Protein AF-A0A2K1Q580-F1 (afdb_monomer_lite)

pLDDT: mean 79.0, std 19.32, range [36.56, 96.31]

Radius of gyration: 21.29 Å; chains: 1; bounding box: 60×57×38 Å

Foldseek 3Di:
DDDPPDDDDDDPVRLVVDDPVVNVVVVVVVCVVPPDCPPPPDPPAADADDLVLLLQLLVPDDPVLNVLLVLLLVDPDPQSKDWLVVSCVVVVHDSVVCVVSQVRSLVSSCVSVVHNPHHAWDWDQDPVVRTIMTHGDPNSSVSNNVSVVVVVCVVCVVVVVVVVVPPPD

Organism: NCBI:txid1458355

Sequence (169 aa):
MEHEVSGIFLSLADLQKLSAVARSEVLSLITDGLEDDIFGENGEGPTDLSSLQAEKLVRGLSGKSRSVLKAILENSDSSNGFWCEELASELGIEVTDLTGVWSGLTRRIRTVTGSSDAYLISWAWDDERQDYYGRMHQTTFKNCKKARFERAFHHYLPLILYRHYFYLD

Secondary structure (DSSP, 8-state):
-----------HHHHHHS-HHHHHHHHHHHHTTS-S-TT--SS-SSPP--HHHHHHHHHT--HHHHHHHHHHHHH--TTSEEEHHHHHHHHTS-GGGGHHHHHHHHHHHHHHH--TT--SEEEEEETTTTEEEEEE-HHHHHHHHHHHHHHHHHHHHHHHHHTTSSS--

Structure (mmCIF, N/CA/C/O backbone):
data_AF-A0A2K1Q580-F1
#
_entry.id   AF-A0A2K1Q580-F1
#
loop_
_atom_site.group_PDB
_atom_site.id
_atom_site.type_symbol
_atom_site.label_atom_id
_atom_site.label_alt_id
_atom_site.label_comp_id
_atom_site.label_asym_id
_atom_site.label_entity_id
_atom_site.label_seq_id
_atom_site.pdbx_PDB_ins_code
_atom_site.Cartn_x
_atom_site.Cartn_y
_atom_site.Cartn_z
_atom_site.occupancy
_atom_site.B_iso_or_equiv
_atom_site.auth_seq_id
_atom_site.auth_comp_id
_atom_site.auth_asym_id
_atom_site.auth_atom_id
_atom_site.pdbx_PDB_model_num
ATOM 1 N N . MET A 1 1 ? 26.229 33.190 21.570 1.00 40.94 1 MET A N 1
ATOM 2 C CA . MET A 1 1 ? 27.143 32.041 21.452 1.00 40.94 1 MET A CA 1
ATOM 3 C C . MET A 1 1 ? 26.707 31.313 20.196 1.00 40.94 1 MET A C 1
ATOM 5 O O . MET A 1 1 ? 25.694 30.629 20.220 1.00 40.94 1 MET A O 1
ATOM 9 N N . GLU A 1 2 ? 27.330 31.648 19.070 1.00 47.41 2 GLU A N 1
ATOM 10 C CA . GLU A 1 2 ? 27.008 31.055 17.770 1.00 47.41 2 GLU A CA 1
ATOM 11 C C . GLU A 1 2 ? 27.581 29.636 17.752 1.00 47.41 2 GLU A C 1
ATOM 13 O O . GLU A 1 2 ? 28.765 29.445 18.019 1.00 47.41 2 GLU A O 1
ATOM 18 N N . HIS A 1 3 ? 26.733 28.635 17.524 1.00 50.81 3 HIS A N 1
ATOM 19 C CA . HIS A 1 3 ? 27.201 27.280 17.266 1.00 50.81 3 HIS A CA 1
ATOM 20 C C . HIS A 1 3 ? 27.713 27.241 15.824 1.00 50.81 3 HIS A C 1
ATOM 22 O O . HIS A 1 3 ? 26.916 27.314 14.889 1.00 50.81 3 HIS A O 1
ATOM 28 N N . GLU A 1 4 ? 29.032 27.147 15.642 1.00 52.41 4 GLU A N 1
ATOM 29 C CA . GLU A 1 4 ? 29.608 26.776 14.351 1.00 52.41 4 GLU A CA 1
ATOM 30 C C . GLU A 1 4 ? 29.076 25.393 13.972 1.00 52.41 4 GLU A C 1
ATOM 32 O O . GLU A 1 4 ? 29.345 24.393 14.640 1.00 52.41 4 GLU A O 1
ATOM 37 N N . VAL A 1 5 ? 28.284 25.339 12.904 1.00 55.69 5 VAL A N 1
ATOM 38 C CA . VAL A 1 5 ? 27.880 24.073 12.300 1.00 55.69 5 VAL A CA 1
ATOM 39 C C . VAL A 1 5 ? 29.082 23.572 11.510 1.00 55.69 5 VAL A C 1
ATOM 41 O O . VAL A 1 5 ? 29.295 23.970 10.365 1.00 55.69 5 VAL A O 1
ATOM 44 N N . SER A 1 6 ? 29.908 22.738 12.137 1.00 66.00 6 SER A N 1
ATOM 45 C CA . SER A 1 6 ? 30.937 22.000 11.415 1.00 66.00 6 SER A CA 1
ATOM 46 C C . SER A 1 6 ? 30.255 20.937 10.552 1.00 66.00 6 SER A C 1
ATOM 48 O O . SER A 1 6 ? 29.444 20.140 11.021 1.00 66.00 6 SER A O 1
ATOM 50 N N . GLY A 1 7 ? 30.538 20.965 9.254 1.00 69.31 7 GLY A N 1
ATOM 51 C CA . GLY A 1 7 ? 29.923 20.065 8.289 1.00 69.31 7 GLY A CA 1
ATOM 52 C C . GLY A 1 7 ? 30.758 19.960 7.025 1.00 69.31 7 GLY A C 1
ATOM 53 O O . GLY A 1 7 ? 31.483 20.886 6.659 1.00 69.31 7 GLY A O 1
ATOM 54 N N . ILE A 1 8 ? 30.665 18.811 6.363 1.00 76.38 8 ILE A N 1
ATOM 55 C CA . ILE A 1 8 ? 31.237 18.616 5.033 1.00 76.38 8 ILE A CA 1
ATOM 56 C C . ILE A 1 8 ? 30.172 19.033 4.022 1.00 76.38 8 ILE A C 1
ATOM 58 O O . ILE A 1 8 ? 29.094 18.446 3.968 1.00 76.38 8 ILE A O 1
ATOM 62 N N . PHE A 1 9 ? 30.480 20.047 3.217 1.00 80.44 9 PHE A N 1
ATOM 63 C CA . PHE A 1 9 ? 29.592 20.539 2.169 1.00 80.44 9 PHE A CA 1
ATOM 64 C C . PHE A 1 9 ? 30.115 20.093 0.808 1.00 80.44 9 PHE A C 1
ATOM 66 O O . PHE A 1 9 ? 31.236 20.418 0.422 1.00 80.44 9 PHE A O 1
ATOM 73 N N . LEU A 1 10 ? 29.285 19.354 0.076 1.00 79.56 10 LEU A N 1
ATOM 74 C CA . LEU A 1 10 ? 29.584 18.868 -1.267 1.00 79.56 10 LEU A CA 1
ATOM 75 C C . LEU A 1 10 ? 28.594 19.471 -2.259 1.00 79.56 10 LEU A C 1
ATOM 77 O O . LEU A 1 10 ? 27.380 19.352 -2.097 1.00 79.56 10 LEU A O 1
ATOM 81 N N . SER A 1 11 ? 29.117 20.118 -3.301 1.00 84.69 11 SER A N 1
ATOM 82 C CA . SER A 1 11 ? 28.291 20.581 -4.413 1.00 84.69 11 SER A CA 1
ATOM 83 C C . SER A 1 11 ? 27.874 19.395 -5.289 1.00 84.69 11 SER A C 1
ATOM 85 O O . SER A 1 11 ? 28.602 18.407 -5.405 1.00 84.69 11 SER A O 1
ATOM 87 N N . LEU A 1 12 ? 26.727 19.500 -5.966 1.00 76.44 12 LEU A N 1
ATOM 88 C CA . LEU A 1 12 ? 26.278 18.463 -6.904 1.00 76.44 12 LEU A CA 1
ATOM 89 C C . LEU A 1 12 ? 27.307 18.219 -8.022 1.00 76.44 12 LEU A C 1
ATOM 91 O O . LEU A 1 12 ? 27.525 17.080 -8.430 1.00 76.44 12 LEU A O 1
ATOM 95 N N . ALA A 1 13 ? 27.962 19.282 -8.491 1.00 84.12 13 ALA A N 1
ATOM 96 C CA . ALA A 1 13 ? 28.985 19.195 -9.527 1.00 84.12 13 ALA A CA 1
ATOM 97 C C . ALA A 1 13 ? 30.232 18.437 -9.047 1.00 84.12 13 ALA A C 1
ATOM 99 O O . ALA A 1 13 ? 30.840 17.707 -9.826 1.00 84.12 13 ALA A O 1
ATOM 100 N N . ASP A 1 14 ? 30.609 18.581 -7.776 1.00 85.75 14 ASP A N 1
ATOM 101 C CA . ASP A 1 14 ? 31.747 17.858 -7.204 1.00 85.75 14 ASP A CA 1
ATOM 102 C C . ASP A 1 14 ? 31.388 16.415 -6.853 1.00 85.75 14 ASP A C 1
ATOM 104 O O . ASP A 1 14 ? 32.181 15.513 -7.120 1.00 85.75 14 ASP A O 1
ATOM 108 N N . LEU A 1 15 ? 30.160 16.166 -6.386 1.00 83.56 15 LEU A N 1
ATOM 109 C CA . LEU A 1 15 ? 29.633 14.815 -6.197 1.00 83.56 15 LEU A CA 1
ATOM 110 C C . LEU A 1 15 ? 29.665 14.022 -7.513 1.00 83.56 15 LEU A C 1
ATOM 112 O O . LEU A 1 15 ? 30.050 12.858 -7.529 1.00 83.56 15 LEU A O 1
ATOM 116 N N . GLN A 1 16 ? 29.323 14.651 -8.642 1.00 83.44 16 GLN A N 1
ATOM 117 C CA . GLN A 1 16 ? 29.333 14.006 -9.960 1.00 83.44 16 GLN A CA 1
ATOM 118 C C . GLN A 1 16 ? 30.731 13.603 -10.449 1.00 83.44 16 GLN A C 1
ATOM 120 O O . GLN A 1 16 ? 30.827 12.666 -11.243 1.00 83.44 16 GLN A O 1
ATOM 125 N N . LYS A 1 17 ? 31.795 14.258 -9.965 1.00 90.56 17 LYS A N 1
ATOM 126 C CA . LYS A 1 17 ? 33.191 13.926 -10.300 1.00 90.56 17 LYS A CA 1
ATOM 127 C C . LYS A 1 17 ? 33.705 12.689 -9.561 1.00 90.56 17 LYS A C 1
ATOM 129 O O . LYS A 1 17 ? 34.730 12.139 -9.958 1.00 90.56 17 LYS A O 1
ATOM 134 N N . LEU A 1 18 ? 33.025 12.257 -8.499 1.00 87.88 18 LEU A N 1
ATOM 135 C CA . LEU A 1 18 ? 33.377 11.043 -7.770 1.00 87.88 18 LEU A CA 1
ATOM 136 C C . LEU A 1 18 ? 33.073 9.791 -8.604 1.00 87.88 18 LEU A C 1
ATOM 138 O O . LEU A 1 18 ? 32.174 9.776 -9.453 1.00 87.88 18 LEU A O 1
ATOM 142 N N . SER A 1 19 ? 33.813 8.715 -8.326 1.00 88.06 19 SER A N 1
ATOM 143 C CA . SER A 1 19 ? 33.519 7.398 -8.890 1.00 88.06 19 SER A CA 1
ATOM 144 C C . SER A 1 19 ? 32.130 6.926 -8.448 1.00 88.06 19 SER A C 1
ATOM 146 O O . SER A 1 19 ? 31.607 7.365 -7.424 1.00 88.06 19 SER A O 1
ATOM 148 N N . ALA A 1 20 ? 31.519 6.012 -9.207 1.00 72.19 20 ALA A N 1
ATOM 149 C CA . ALA A 1 20 ? 30.211 5.464 -8.846 1.00 72.19 20 ALA A CA 1
ATOM 150 C C . ALA A 1 20 ? 30.207 4.857 -7.430 1.00 72.19 20 ALA A C 1
ATOM 152 O O . ALA A 1 20 ? 29.277 5.109 -6.671 1.00 72.19 20 ALA A O 1
ATOM 153 N N . VAL A 1 21 ? 31.290 4.160 -7.065 1.00 77.62 21 VAL A N 1
ATOM 154 C CA . VAL A 1 21 ? 31.494 3.579 -5.729 1.00 77.62 21 VAL A CA 1
ATOM 155 C C . VAL A 1 21 ? 31.556 4.670 -4.655 1.00 77.62 21 VAL A C 1
ATOM 157 O O . VAL A 1 21 ? 30.782 4.630 -3.708 1.00 77.62 21 VAL A O 1
ATOM 160 N N . ALA A 1 22 ? 32.374 5.710 -4.845 1.00 83.62 22 ALA A N 1
ATOM 161 C CA . ALA A 1 22 ? 32.509 6.790 -3.864 1.00 83.62 22 ALA A CA 1
ATOM 162 C C . ALA A 1 22 ? 31.226 7.628 -3.716 1.00 83.62 22 ALA A C 1
ATOM 164 O O . ALA A 1 22 ? 30.907 8.094 -2.625 1.00 83.62 22 ALA A O 1
ATOM 165 N N . ARG A 1 23 ? 30.447 7.806 -4.794 1.00 86.31 23 ARG A N 1
ATOM 166 C CA . ARG A 1 23 ? 29.112 8.423 -4.697 1.00 86.31 23 ARG A CA 1
ATOM 167 C C . ARG A 1 23 ? 28.165 7.576 -3.858 1.00 86.31 23 ARG A C 1
ATOM 169 O O . ARG A 1 23 ? 27.418 8.140 -3.069 1.00 86.31 23 ARG A O 1
ATOM 176 N N . SER A 1 24 ? 28.202 6.256 -4.031 1.00 75.56 24 SER A N 1
ATOM 177 C CA . SER A 1 24 ? 27.389 5.319 -3.255 1.00 75.56 24 SER A CA 1
ATOM 178 C C . SER A 1 24 ? 27.727 5.384 -1.766 1.00 75.56 24 SER A C 1
ATOM 180 O O . SER A 1 24 ? 26.824 5.473 -0.946 1.00 75.56 24 SER A O 1
ATOM 182 N N . GLU A 1 25 ? 29.015 5.422 -1.418 1.00 80.50 25 GLU A N 1
ATOM 183 C CA . GLU A 1 25 ? 29.483 5.542 -0.030 1.00 80.50 25 GLU A CA 1
ATOM 184 C C . GLU A 1 25 ? 29.067 6.877 0.605 1.00 80.50 25 GLU A C 1
ATOM 186 O O . GLU A 1 25 ? 28.535 6.901 1.710 1.00 80.50 25 GLU A O 1
ATOM 191 N N . VAL A 1 26 ? 29.240 7.997 -0.108 1.00 82.06 26 VAL A N 1
ATOM 192 C CA . VAL A 1 26 ? 28.822 9.324 0.378 1.00 82.06 26 VAL A CA 1
ATOM 193 C C . VAL A 1 26 ? 27.309 9.395 0.570 1.00 82.06 26 VAL A C 1
ATOM 195 O O . VAL A 1 26 ? 26.849 9.940 1.570 1.00 82.06 26 VAL A O 1
ATOM 198 N N . LEU A 1 27 ? 26.529 8.843 -0.364 1.00 74.75 27 LEU A N 1
ATOM 199 C CA . LEU A 1 27 ? 25.075 8.779 -0.233 1.00 74.75 27 LEU A CA 1
ATOM 200 C C . LEU A 1 27 ? 24.671 7.900 0.952 1.00 74.75 27 LEU A C 1
ATOM 202 O O . LEU A 1 27 ? 23.838 8.344 1.733 1.00 74.75 27 LEU A O 1
ATOM 206 N N . SER A 1 28 ? 25.326 6.748 1.140 1.00 69.75 28 SER A N 1
ATOM 207 C CA . SER A 1 28 ? 25.116 5.854 2.287 1.00 69.75 28 SER A CA 1
ATOM 208 C C . SER A 1 28 ? 25.319 6.572 3.622 1.00 69.75 28 SER A C 1
ATOM 210 O O . SER A 1 28 ? 24.511 6.415 4.527 1.00 69.75 28 SER A O 1
ATOM 212 N N . LEU A 1 29 ? 26.357 7.406 3.739 1.00 73.44 29 LEU A N 1
ATOM 213 C CA . LEU A 1 29 ? 26.651 8.169 4.960 1.00 73.44 29 LEU A CA 1
ATOM 214 C C . LEU A 1 29 ? 25.632 9.286 5.238 1.00 73.44 29 LEU A C 1
ATOM 216 O O . LEU A 1 29 ? 25.411 9.647 6.391 1.00 73.44 29 LEU A O 1
ATOM 220 N N . ILE A 1 30 ? 25.007 9.846 4.197 1.00 71.69 30 ILE A N 1
ATOM 221 C CA . ILE A 1 30 ? 23.903 10.812 4.341 1.00 71.69 30 ILE A CA 1
ATOM 222 C C . ILE A 1 30 ? 22.616 10.081 4.749 1.00 71.69 30 ILE A C 1
ATOM 224 O O . ILE A 1 30 ? 21.786 10.630 5.474 1.00 71.69 30 ILE A O 1
ATOM 228 N N . THR A 1 31 ? 22.450 8.846 4.277 1.00 58.06 31 THR A N 1
ATOM 229 C CA . THR A 1 31 ? 21.259 8.022 4.496 1.00 58.06 31 THR A CA 1
ATOM 230 C C . THR A 1 31 ? 21.353 7.118 5.717 1.00 58.06 31 THR A C 1
ATOM 232 O O . THR A 1 31 ? 20.347 6.532 6.071 1.00 58.06 31 THR A O 1
ATOM 235 N N . ASP A 1 32 ? 22.480 7.061 6.430 1.00 48.91 32 ASP A N 1
ATOM 236 C CA . ASP A 1 32 ? 22.614 6.349 7.717 1.00 48.91 32 ASP A CA 1
ATOM 237 C C . ASP A 1 32 ? 21.680 6.912 8.822 1.00 48.91 32 ASP A C 1
ATOM 239 O O . ASP A 1 32 ? 21.556 6.336 9.898 1.00 48.91 32 ASP A O 1
ATOM 243 N N . GLY A 1 33 ? 20.986 8.033 8.563 1.00 46.72 33 GLY A N 1
ATOM 244 C CA . GLY A 1 33 ? 19.867 8.552 9.372 1.00 46.72 33 GLY A CA 1
ATOM 245 C C . GLY A 1 33 ? 18.464 8.314 8.784 1.00 46.72 33 GLY A C 1
ATOM 246 O O . GLY A 1 33 ? 17.475 8.809 9.323 1.00 46.72 33 GLY A O 1
ATOM 247 N N . LEU A 1 34 ? 18.369 7.602 7.664 1.00 45.72 34 LEU A N 1
ATOM 248 C CA . LEU A 1 34 ? 17.153 7.196 6.965 1.00 45.72 34 LEU A CA 1
ATOM 249 C C . LEU A 1 34 ? 17.289 5.699 6.671 1.00 45.72 34 LEU A C 1
ATOM 251 O O . LEU A 1 34 ? 17.738 5.313 5.594 1.00 45.72 34 LEU A O 1
ATOM 255 N N . GLU A 1 35 ? 16.911 4.859 7.635 1.00 42.16 35 GLU A N 1
ATOM 256 C CA . GLU A 1 35 ? 16.683 3.431 7.395 1.00 42.16 35 GLU A CA 1
ATOM 257 C C . GLU A 1 35 ? 15.580 3.265 6.336 1.00 42.16 35 GLU A C 1
ATOM 259 O O . GLU A 1 35 ? 14.396 3.203 6.648 1.00 42.16 35 GLU A O 1
ATOM 264 N N . ASP A 1 36 ? 15.966 3.273 5.065 1.00 41.69 36 ASP A N 1
ATOM 265 C CA . ASP A 1 36 ? 15.183 2.765 3.942 1.00 41.69 36 ASP A CA 1
ATOM 266 C C . ASP A 1 36 ? 16.132 2.634 2.743 1.00 41.69 36 ASP A C 1
ATOM 268 O O . ASP A 1 36 ? 16.341 3.560 1.962 1.00 41.69 36 ASP A O 1
ATOM 272 N N . ASP A 1 37 ? 16.776 1.473 2.686 1.00 42.53 37 ASP A N 1
ATOM 273 C CA . ASP A 1 37 ? 17.146 0.699 1.500 1.00 42.53 37 ASP A CA 1
ATOM 274 C C . ASP A 1 37 ? 17.063 1.428 0.135 1.00 42.53 37 ASP A C 1
ATOM 276 O O . ASP A 1 37 ? 16.219 1.144 -0.716 1.00 42.53 37 ASP A O 1
ATOM 280 N N . ILE A 1 38 ? 17.969 2.384 -0.106 1.00 42.94 38 ILE A N 1
ATOM 281 C CA . ILE A 1 38 ? 18.115 3.045 -1.420 1.00 42.94 38 ILE A CA 1
ATOM 282 C C . ILE A 1 38 ? 18.761 2.093 -2.449 1.00 42.94 38 ILE A C 1
ATOM 284 O O . ILE A 1 38 ? 18.691 2.337 -3.654 1.00 42.94 38 ILE A O 1
ATOM 288 N N . PHE A 1 39 ? 19.322 0.969 -1.992 1.00 40.19 39 PHE A N 1
ATOM 289 C CA . PHE A 1 39 ? 19.927 -0.070 -2.824 1.00 40.19 39 PHE A CA 1
ATOM 290 C C . PHE A 1 39 ? 19.278 -1.440 -2.622 1.00 40.19 39 PHE A C 1
ATOM 292 O O . PHE A 1 39 ? 19.965 -2.461 -2.654 1.00 40.19 39 PHE A O 1
ATOM 299 N N . GLY A 1 40 ? 17.944 -1.474 -2.567 1.00 38.91 40 GLY A N 1
ATOM 300 C CA . GLY A 1 40 ? 17.187 -2.635 -3.029 1.00 38.91 40 GLY A CA 1
ATOM 301 C C . GLY A 1 40 ? 17.421 -2.854 -4.532 1.00 38.91 40 GLY A C 1
ATOM 302 O O . GLY A 1 40 ? 16.516 -2.684 -5.349 1.00 38.91 40 GLY A O 1
ATOM 303 N N . GLU A 1 41 ? 18.660 -3.172 -4.923 1.00 39.50 41 GLU A N 1
ATOM 304 C CA . GLU A 1 41 ? 19.027 -3.743 -6.212 1.00 39.50 41 GLU A CA 1
ATOM 305 C C . GLU A 1 41 ? 18.409 -5.134 -6.278 1.00 39.50 41 GLU A C 1
ATOM 307 O O . GLU A 1 41 ? 19.033 -6.131 -5.939 1.00 39.50 41 GLU A O 1
ATOM 312 N N . ASN A 1 42 ? 17.125 -5.149 -6.616 1.00 36.56 42 ASN A N 1
ATOM 313 C CA . ASN A 1 42 ? 16.370 -6.108 -7.413 1.00 36.56 42 ASN A CA 1
ATOM 314 C C . ASN A 1 42 ? 14.920 -5.638 -7.290 1.00 36.56 42 ASN A C 1
ATOM 316 O O . ASN A 1 42 ? 14.462 -5.371 -6.187 1.00 36.56 42 ASN A O 1
ATOM 320 N N . GLY A 1 43 ? 14.188 -5.492 -8.394 1.00 48.16 43 GLY A N 1
ATOM 321 C CA . GLY A 1 43 ? 12.805 -4.989 -8.424 1.00 48.16 43 GLY A CA 1
ATOM 322 C C . GLY A 1 43 ? 11.747 -5.871 -7.727 1.00 48.16 43 GLY A C 1
ATOM 323 O O . GLY A 1 43 ? 10.656 -6.022 -8.262 1.00 48.16 43 GLY A O 1
ATOM 324 N N . GLU A 1 44 ? 12.057 -6.444 -6.563 1.00 57.53 44 GLU A N 1
ATOM 325 C CA . GLU A 1 44 ? 11.238 -7.280 -5.672 1.00 57.53 44 GLU A CA 1
ATOM 326 C C . GLU A 1 44 ? 10.573 -6.467 -4.539 1.00 57.53 44 GLU A C 1
ATOM 328 O O . GLU A 1 44 ? 10.255 -6.970 -3.463 1.00 57.53 44 GLU A O 1
ATOM 333 N N . GLY A 1 45 ? 10.343 -5.175 -4.769 1.00 74.50 45 GLY A N 1
ATOM 334 C CA . GLY A 1 45 ? 9.620 -4.305 -3.845 1.00 74.50 45 GLY A CA 1
ATOM 335 C C . GLY A 1 45 ? 8.142 -4.135 -4.216 1.00 74.50 45 GLY A C 1
ATOM 336 O O . GLY A 1 45 ? 7.761 -4.327 -5.377 1.00 74.50 45 GLY A O 1
ATOM 337 N N . PRO A 1 46 ? 7.282 -3.719 -3.262 1.00 87.50 46 PRO A N 1
ATOM 338 C CA . PRO A 1 46 ? 5.931 -3.269 -3.588 1.00 87.50 46 PRO A CA 1
ATOM 339 C C . PRO A 1 46 ? 5.970 -2.219 -4.701 1.00 87.50 46 PRO A C 1
ATOM 341 O O . PRO A 1 46 ? 6.902 -1.425 -4.809 1.00 87.50 46 PRO A O 1
ATOM 344 N N . THR A 1 47 ? 4.959 -2.226 -5.565 1.00 92.69 47 THR A N 1
ATOM 345 C CA . THR A 1 47 ? 4.996 -1.465 -6.815 1.00 92.69 47 THR A CA 1
ATOM 346 C C . THR A 1 47 ? 5.060 0.042 -6.566 1.00 92.69 47 THR A C 1
ATOM 348 O O . THR A 1 47 ? 4.210 0.608 -5.867 1.00 92.69 47 THR A O 1
ATOM 351 N N . ASP A 1 48 ? 6.027 0.699 -7.209 1.00 93.12 48 ASP A N 1
ATOM 352 C CA . ASP A 1 48 ? 6.123 2.154 -7.232 1.00 93.12 48 ASP A CA 1
ATOM 353 C C . ASP A 1 48 ? 5.058 2.768 -8.157 1.00 93.12 48 ASP A C 1
ATOM 355 O O . ASP A 1 48 ? 4.964 2.441 -9.343 1.00 93.12 48 ASP A O 1
ATOM 359 N N . LEU A 1 49 ? 4.224 3.652 -7.611 1.00 92.25 49 LEU A N 1
ATOM 360 C CA . LEU A 1 49 ? 3.165 4.347 -8.330 1.00 92.25 49 LEU A CA 1
ATOM 361 C C . LEU A 1 49 ? 3.509 5.822 -8.495 1.00 92.25 49 LEU A C 1
ATOM 363 O O . LEU A 1 49 ? 3.664 6.558 -7.519 1.00 92.25 49 LEU A O 1
ATOM 367 N N . SER A 1 50 ? 3.466 6.291 -9.743 1.00 92.56 50 SER A N 1
ATOM 368 C CA . SER A 1 50 ? 3.446 7.727 -10.043 1.00 92.56 50 SER A CA 1
ATOM 369 C C . SER A 1 50 ? 2.236 8.428 -9.403 1.00 92.56 50 SER A C 1
ATOM 371 O O . SER A 1 50 ? 1.213 7.795 -9.127 1.00 92.56 50 SER A O 1
ATOM 373 N N . SER A 1 51 ? 2.300 9.757 -9.245 1.00 90.50 51 SER A N 1
ATOM 374 C CA . SER A 1 51 ? 1.184 10.566 -8.710 1.00 90.50 51 SER A CA 1
ATOM 375 C C . SER A 1 51 ? -0.139 10.275 -9.425 1.00 90.50 51 SER A C 1
ATOM 377 O O . SER A 1 51 ? -1.145 9.972 -8.787 1.00 90.50 51 SER A O 1
ATOM 379 N N . LEU A 1 52 ? -0.120 10.243 -10.764 1.00 92.38 52 LEU A N 1
ATOM 380 C CA . LEU A 1 52 ? -1.314 9.980 -11.568 1.00 92.38 52 LEU A CA 1
ATOM 381 C C . LEU A 1 52 ? -1.875 8.565 -11.347 1.00 92.38 52 LEU A C 1
ATOM 383 O O . LEU A 1 52 ? -3.091 8.358 -11.367 1.00 92.38 52 LEU A O 1
ATOM 387 N N . GLN A 1 53 ? -1.009 7.567 -11.160 1.00 94.50 53 GLN A N 1
ATOM 388 C CA . GLN A 1 53 ? -1.443 6.204 -10.847 1.00 94.50 53 GLN A CA 1
ATOM 389 C C . GLN A 1 53 ? -2.021 6.119 -9.433 1.00 94.50 53 GLN A C 1
ATOM 391 O O . GLN A 1 53 ? -3.092 5.539 -9.260 1.00 94.50 53 GLN A O 1
ATOM 396 N N . ALA A 1 54 ? -1.390 6.750 -8.443 1.00 94.75 54 ALA A N 1
ATOM 397 C CA . ALA A 1 54 ? -1.912 6.821 -7.081 1.00 94.75 54 ALA A CA 1
ATOM 398 C C . ALA A 1 54 ? -3.297 7.499 -7.034 1.00 94.75 54 ALA A C 1
ATOM 400 O O . ALA A 1 54 ? -4.229 6.977 -6.420 1.00 94.75 54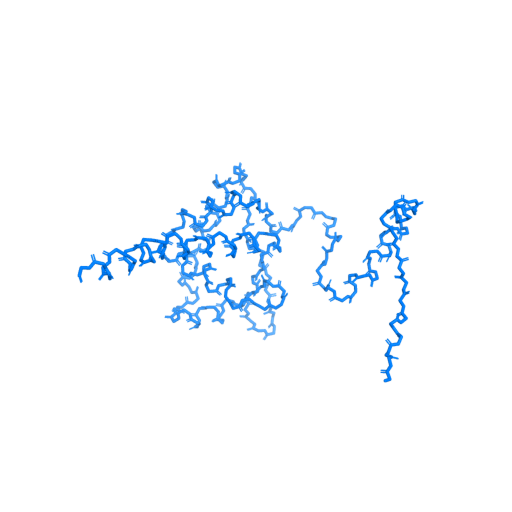 ALA A O 1
ATOM 401 N N . GLU A 1 55 ? -3.498 8.594 -7.769 1.00 93.50 55 GLU A N 1
ATOM 402 C CA . GLU A 1 55 ? -4.809 9.241 -7.908 1.00 93.50 55 GLU A CA 1
ATOM 403 C C . GLU A 1 55 ? -5.857 8.306 -8.531 1.00 93.50 55 GLU A C 1
ATOM 405 O O . GLU A 1 55 ? -6.981 8.180 -8.028 1.00 93.50 55 GLU A O 1
ATOM 410 N N . LYS A 1 56 ? -5.501 7.600 -9.614 1.00 94.69 56 LYS A N 1
ATOM 411 C CA . LYS A 1 56 ? -6.383 6.615 -10.267 1.00 94.69 56 LYS A CA 1
ATOM 412 C C . LYS A 1 56 ? -6.717 5.434 -9.352 1.00 94.69 56 LYS A C 1
ATOM 414 O O . LYS A 1 56 ? -7.848 4.929 -9.421 1.00 94.69 56 LYS A O 1
ATOM 419 N N . LEU A 1 57 ? -5.766 4.995 -8.526 1.00 95.62 57 LEU A N 1
ATOM 420 C CA . LEU A 1 57 ? -5.946 3.972 -7.498 1.00 95.62 57 LEU A CA 1
ATOM 421 C C . LEU A 1 57 ? -6.985 4.456 -6.485 1.00 95.62 57 LEU A C 1
ATOM 423 O O . LEU A 1 57 ? -8.085 3.901 -6.457 1.00 95.62 57 LEU A O 1
ATOM 427 N N . VAL A 1 58 ? -6.692 5.539 -5.755 1.00 93.69 58 VAL A N 1
ATOM 428 C CA . VAL A 1 58 ? -7.538 6.096 -4.682 1.00 93.69 58 VAL A CA 1
ATOM 429 C C . VAL A 1 58 ? -8.954 6.411 -5.174 1.00 93.69 58 VAL A C 1
ATOM 431 O O . VAL A 1 58 ? -9.943 6.108 -4.496 1.00 93.69 58 VAL A O 1
ATOM 434 N N . ARG A 1 59 ? -9.089 6.971 -6.385 1.00 90.50 59 ARG A N 1
ATOM 435 C CA . ARG A 1 59 ? -10.388 7.344 -6.964 1.00 90.50 59 ARG A CA 1
ATOM 436 C C . ARG A 1 59 ? -11.323 6.156 -7.164 1.00 90.50 59 ARG A C 1
ATOM 438 O O . ARG A 1 59 ? -12.531 6.333 -7.022 1.00 90.50 59 ARG A O 1
ATOM 445 N N . GLY A 1 60 ? -10.792 4.987 -7.512 1.00 90.88 60 GLY A N 1
ATOM 446 C CA . GLY A 1 60 ? -11.609 3.815 -7.827 1.00 90.88 60 GLY A CA 1
ATOM 447 C C . GLY A 1 60 ? -11.700 2.772 -6.726 1.00 90.88 60 GLY A C 1
ATOM 448 O O . GLY A 1 60 ? -12.167 1.670 -7.001 1.00 90.88 60 GLY A O 1
ATOM 449 N N . LEU A 1 61 ? -11.261 3.095 -5.509 1.00 93.50 61 LEU A N 1
ATOM 450 C CA . LEU A 1 61 ? -11.507 2.250 -4.345 1.00 93.50 61 LEU A CA 1
ATOM 451 C C . LEU A 1 61 ? -12.974 2.318 -3.916 1.00 93.50 61 LEU A C 1
ATOM 453 O O . LEU A 1 61 ? -13.586 3.394 -3.939 1.00 93.50 61 LEU A O 1
ATOM 457 N N . SER A 1 62 ? -13.492 1.170 -3.473 1.00 92.38 62 SER A N 1
ATOM 458 C CA . SER A 1 62 ? -14.759 1.060 -2.746 1.00 92.38 62 SER A CA 1
ATOM 459 C C . SER A 1 62 ? -14.705 1.846 -1.429 1.00 92.38 62 SER A C 1
ATOM 461 O O . SER A 1 62 ? -13.629 2.250 -0.985 1.00 92.38 62 SER A O 1
ATOM 463 N N . GLY A 1 63 ? -15.856 2.041 -0.775 1.00 90.94 63 GLY A N 1
ATOM 464 C CA . GLY A 1 63 ? -15.907 2.663 0.553 1.00 90.94 63 GLY A CA 1
ATOM 465 C C . GLY A 1 63 ? -15.014 1.938 1.567 1.00 90.94 63 GLY A C 1
ATOM 466 O O . GLY A 1 63 ? -14.132 2.567 2.142 1.00 90.94 63 GLY A O 1
ATOM 467 N N . LYS A 1 64 ? -15.166 0.607 1.695 1.00 91.81 64 LYS A N 1
ATOM 468 C CA . LYS A 1 64 ? -14.382 -0.230 2.627 1.00 91.81 64 LYS A CA 1
ATOM 469 C C . LYS A 1 64 ? -12.877 -0.135 2.350 1.00 91.81 64 LYS A C 1
ATOM 471 O O . LYS A 1 64 ? -12.114 0.221 3.241 1.00 91.81 64 LYS A O 1
ATOM 476 N N . SER A 1 65 ? -12.445 -0.362 1.104 1.00 93.88 65 SER A N 1
ATOM 477 C CA . SER A 1 65 ? -11.018 -0.303 0.745 1.00 93.88 65 SER A CA 1
ATOM 478 C C . SER A 1 65 ?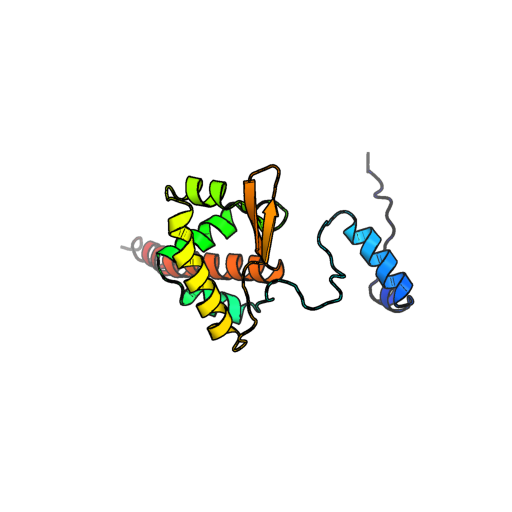 -10.422 1.094 0.913 1.00 93.88 65 SER A C 1
ATOM 480 O O . SER A 1 65 ? -9.246 1.225 1.240 1.00 93.88 65 SER A O 1
ATOM 482 N N . ARG A 1 66 ? -11.220 2.148 0.698 1.00 93.88 66 ARG A N 1
ATOM 483 C CA . ARG A 1 66 ? -10.782 3.529 0.913 1.00 93.88 66 ARG A CA 1
ATOM 484 C C . ARG A 1 66 ? -10.598 3.840 2.394 1.00 93.88 66 ARG A C 1
ATOM 486 O O . ARG A 1 66 ? -9.621 4.503 2.718 1.00 93.88 66 ARG A O 1
ATOM 493 N N . SER A 1 67 ? -11.498 3.383 3.265 1.00 92.69 67 SER A N 1
ATOM 494 C CA . SER A 1 67 ? -11.360 3.565 4.716 1.00 92.69 67 SER A CA 1
ATOM 495 C C . SER A 1 67 ? -10.120 2.856 5.255 1.00 92.69 67 SER A C 1
ATOM 497 O O . SER A 1 67 ? -9.356 3.464 5.992 1.00 92.69 67 SER A O 1
ATOM 499 N N . VAL A 1 68 ? -9.861 1.625 4.806 1.00 94.88 68 VAL A N 1
ATOM 500 C CA . VAL A 1 68 ? -8.660 0.871 5.198 1.00 94.88 68 VAL A CA 1
ATOM 501 C C . VAL A 1 68 ? -7.384 1.558 4.713 1.00 94.88 68 VAL A C 1
ATOM 503 O O . VAL A 1 68 ? -6.486 1.812 5.507 1.00 94.88 68 VAL A O 1
ATOM 506 N N . LEU A 1 69 ? -7.314 1.941 3.430 1.00 94.06 69 LEU A N 1
ATOM 507 C CA . LEU A 1 69 ? -6.149 2.672 2.920 1.00 94.06 69 LEU A CA 1
ATOM 508 C C . LEU A 1 69 ? -5.958 4.006 3.657 1.00 94.06 69 LEU A C 1
ATOM 510 O O . LEU A 1 69 ? -4.832 4.424 3.889 1.00 94.06 69 LEU A O 1
ATOM 514 N N . LYS A 1 70 ? -7.045 4.685 4.036 1.00 92.50 70 LYS A N 1
ATOM 515 C CA . LYS A 1 70 ? -6.974 5.922 4.815 1.00 92.50 70 LYS A CA 1
ATOM 516 C C . LYS A 1 70 ? -6.313 5.688 6.178 1.00 92.50 70 LYS A C 1
ATOM 518 O O . LYS A 1 70 ? -5.413 6.461 6.499 1.00 92.50 70 LYS A O 1
ATOM 523 N N . ALA A 1 71 ? -6.739 4.661 6.915 1.00 92.94 71 ALA A N 1
ATOM 524 C CA . ALA A 1 71 ? -6.172 4.300 8.215 1.00 92.94 71 ALA A CA 1
ATOM 525 C C . ALA A 1 71 ? -4.677 3.967 8.097 1.00 92.94 71 ALA A C 1
ATOM 527 O O . ALA A 1 71 ? -3.864 4.577 8.784 1.00 92.94 71 ALA A O 1
ATOM 528 N N . ILE A 1 72 ? -4.285 3.157 7.103 1.00 92.94 72 ILE A N 1
ATOM 529 C CA . ILE A 1 72 ? -2.866 2.878 6.804 1.00 92.94 72 ILE A CA 1
ATOM 530 C C . ILE A 1 72 ? -2.067 4.180 6.607 1.00 92.94 72 ILE A C 1
ATOM 532 O O . ILE A 1 72 ? -1.001 4.355 7.181 1.00 92.94 72 ILE A O 1
ATOM 536 N N . LEU A 1 73 ? -2.577 5.131 5.816 1.00 90.69 73 LEU A N 1
ATOM 537 C CA . LEU A 1 73 ? -1.867 6.387 5.516 1.00 90.69 73 LEU A CA 1
ATOM 538 C C . LEU A 1 73 ? -1.841 7.398 6.684 1.00 90.69 73 LEU A C 1
ATOM 540 O O . LEU A 1 73 ? -1.104 8.395 6.625 1.00 90.69 73 LEU A O 1
ATOM 544 N N . GLU A 1 74 ? -2.717 7.223 7.675 1.00 86.75 74 GLU A N 1
ATOM 545 C CA . GLU A 1 74 ? -2.829 8.058 8.879 1.00 86.75 74 GLU A CA 1
ATOM 546 C C . GLU A 1 74 ? -1.990 7.524 10.040 1.00 86.75 74 GLU A C 1
ATOM 548 O O . GLU A 1 74 ? -1.365 8.340 10.713 1.00 86.75 74 GLU A O 1
ATOM 553 N N . ASN A 1 75 ? -1.920 6.202 10.206 1.00 74.75 75 ASN A N 1
ATOM 554 C CA . ASN A 1 75 ? -1.336 5.561 11.386 1.00 74.75 75 ASN A CA 1
ATOM 555 C C . ASN A 1 75 ? -0.105 4.706 11.090 1.00 74.75 75 ASN A C 1
ATOM 557 O O . ASN A 1 75 ? 0.380 4.022 11.986 1.00 74.75 75 ASN A O 1
ATOM 561 N N . SER A 1 76 ? 0.423 4.742 9.864 1.00 66.31 76 SER A N 1
ATOM 562 C CA . SER A 1 76 ? 1.703 4.096 9.595 1.00 66.31 76 SER A CA 1
ATOM 563 C C . SER A 1 76 ? 2.808 4.712 10.448 1.00 66.31 76 SER A C 1
ATOM 565 O O . SER A 1 76 ? 2.897 5.940 10.570 1.00 66.31 76 SER A O 1
ATOM 567 N N . ASP A 1 77 ? 3.688 3.859 10.952 1.00 65.31 77 ASP A N 1
ATOM 568 C CA . ASP A 1 77 ? 4.911 4.267 11.632 1.00 65.31 77 ASP A CA 1
ATOM 569 C C . ASP A 1 77 ? 5.872 5.043 10.703 1.00 65.31 77 ASP A C 1
ATOM 571 O O . ASP A 1 77 ? 5.595 5.303 9.524 1.00 65.31 77 ASP A O 1
ATOM 575 N N . SER A 1 78 ? 7.037 5.426 11.233 1.00 60.03 78 SER A N 1
ATOM 576 C CA . SER A 1 78 ? 8.092 6.107 10.472 1.00 60.03 78 SER A CA 1
ATOM 577 C C . SER A 1 78 ? 8.593 5.318 9.256 1.00 60.03 78 SER A C 1
ATOM 579 O O . SER A 1 78 ? 9.226 5.914 8.387 1.00 60.03 78 SER A O 1
ATOM 581 N N . SER A 1 79 ? 8.292 4.019 9.162 1.00 62.81 79 SER A N 1
ATOM 582 C CA . SER A 1 79 ? 8.716 3.133 8.077 1.00 62.81 79 SER A CA 1
ATOM 583 C C . SER A 1 79 ? 7.627 2.869 7.024 1.00 62.81 79 SER A C 1
ATOM 585 O O . SER A 1 79 ? 7.812 2.062 6.112 1.00 62.81 79 SER A O 1
ATOM 587 N N . ASN A 1 80 ? 6.503 3.594 7.088 1.00 73.12 80 ASN A N 1
ATOM 588 C CA . ASN A 1 80 ? 5.382 3.483 6.144 1.00 73.12 80 ASN A CA 1
ATOM 589 C C . ASN A 1 80 ? 4.735 2.083 6.119 1.00 73.12 80 ASN A C 1
ATOM 591 O O . ASN A 1 80 ? 4.209 1.658 5.080 1.00 73.12 80 ASN A O 1
ATOM 595 N N . GLY A 1 81 ? 4.780 1.366 7.244 1.00 87.62 81 GLY A N 1
ATOM 596 C CA . GLY A 1 81 ? 4.110 0.080 7.409 1.00 87.62 81 GLY A CA 1
ATOM 597 C C . GLY A 1 81 ? 3.070 0.075 8.526 1.00 87.62 81 GLY A C 1
ATOM 598 O O . GLY A 1 81 ? 2.798 1.102 9.149 1.00 87.62 81 GLY A O 1
ATOM 599 N N . PHE A 1 82 ? 2.416 -1.071 8.703 1.00 92.75 82 PHE A N 1
ATOM 600 C CA . PHE A 1 82 ? 1.325 -1.274 9.654 1.00 92.75 82 PHE A CA 1
ATOM 601 C C . PHE A 1 82 ? 1.183 -2.756 10.033 1.00 92.75 82 PHE A C 1
ATOM 603 O O . PHE A 1 82 ? 1.462 -3.642 9.223 1.00 92.75 82 PHE A O 1
ATOM 610 N N . TRP A 1 83 ? 0.683 -3.013 11.241 1.00 93.94 83 TRP A N 1
ATOM 611 C CA . TRP A 1 83 ? 0.301 -4.345 11.722 1.00 93.94 83 TRP A CA 1
ATOM 612 C C . TRP A 1 83 ? -1.172 -4.633 11.408 1.00 93.94 83 TRP A C 1
ATOM 614 O O . TRP A 1 83 ? -2.013 -3.733 11.505 1.00 93.94 83 TRP A O 1
ATOM 624 N N . CYS A 1 84 ? -1.503 -5.861 10.999 1.00 94.44 84 CYS A N 1
ATOM 625 C CA . CYS A 1 84 ? -2.873 -6.216 10.616 1.00 94.44 84 CYS A CA 1
ATOM 626 C C . CYS A 1 84 ? -3.839 -6.173 11.804 1.00 94.44 84 CYS A C 1
ATOM 628 O O . CYS A 1 84 ? -4.936 -5.629 11.653 1.00 94.44 84 CYS A O 1
ATOM 630 N N . GLU A 1 85 ? -3.442 -6.702 12.961 1.00 95.06 85 GLU A N 1
ATOM 631 C CA . GLU A 1 85 ? -4.273 -6.712 14.173 1.00 95.06 85 GLU A CA 1
ATOM 632 C C . GLU A 1 85 ? -4.536 -5.285 14.679 1.00 95.06 85 GLU A C 1
ATOM 634 O O . GLU A 1 85 ? -5.671 -4.916 14.990 1.00 95.06 85 GLU A O 1
ATOM 639 N N . GLU A 1 86 ? -3.507 -4.431 14.683 1.00 94.19 86 GLU A N 1
ATOM 640 C CA . GLU A 1 86 ? -3.635 -3.026 15.093 1.00 94.19 86 GLU A CA 1
ATOM 641 C C . GLU A 1 86 ? -4.556 -2.249 14.138 1.00 94.19 86 GLU A C 1
ATOM 643 O O . GLU A 1 86 ? -5.446 -1.521 14.582 1.00 94.19 86 GLU A O 1
ATOM 648 N N . LEU A 1 87 ? -4.406 -2.457 12.825 1.00 95.06 87 LEU A N 1
ATOM 649 C CA . LEU A 1 87 ? -5.256 -1.835 11.810 1.00 95.06 87 LEU A CA 1
ATOM 650 C C . LEU A 1 87 ? -6.720 -2.292 11.914 1.00 95.06 87 LEU A C 1
ATOM 652 O O . LEU A 1 87 ? -7.634 -1.482 11.748 1.00 95.06 87 LEU A O 1
ATOM 656 N N . ALA A 1 88 ? -6.960 -3.582 12.157 1.00 94.88 88 ALA A N 1
ATOM 657 C CA . ALA A 1 88 ? -8.305 -4.125 12.334 1.00 94.88 88 ALA A CA 1
ATOM 658 C C . ALA A 1 88 ? -8.977 -3.540 13.586 1.00 94.88 88 ALA A C 1
ATOM 660 O O . ALA A 1 88 ? -10.105 -3.043 13.508 1.00 94.88 88 ALA A O 1
ATOM 661 N N . SER A 1 89 ? -8.240 -3.509 14.701 1.00 94.69 89 SER A N 1
ATOM 662 C CA . SER A 1 89 ? -8.664 -2.911 15.968 1.00 94.69 89 SER A CA 1
ATOM 663 C C . SER A 1 89 ? -9.023 -1.430 15.814 1.00 94.69 89 SER A C 1
ATOM 665 O O . SER A 1 89 ? -10.097 -1.005 16.240 1.00 94.69 89 SER A O 1
ATOM 667 N N . GLU A 1 90 ? -8.192 -0.649 15.116 1.00 92.50 90 GLU A N 1
ATOM 668 C CA . GLU A 1 90 ? -8.445 0.773 14.855 1.00 92.50 90 GLU A CA 1
ATOM 669 C C . GLU A 1 90 ? -9.749 1.004 14.074 1.00 92.50 90 GLU A C 1
ATOM 671 O O . GLU A 1 90 ? -10.506 1.943 14.334 1.00 92.50 90 GLU A O 1
ATOM 676 N N . LEU A 1 91 ? -10.030 0.126 13.114 1.00 93.19 91 LEU A N 1
ATOM 677 C CA . LEU A 1 91 ? -11.227 0.190 12.283 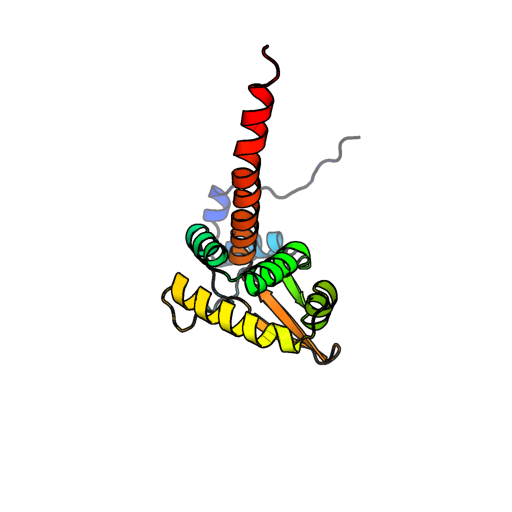1.00 93.19 91 LEU A CA 1
ATOM 678 C C . LEU A 1 91 ? -12.466 -0.418 12.958 1.00 93.19 91 LEU A C 1
ATOM 680 O O . LEU A 1 91 ? -13.564 -0.289 12.409 1.00 93.19 91 LEU A O 1
ATOM 684 N N . GLY A 1 92 ? -12.308 -1.065 14.117 1.00 95.00 92 GLY A N 1
ATOM 685 C CA . GLY A 1 92 ? -13.379 -1.763 14.826 1.00 95.00 92 GLY A CA 1
ATOM 686 C C . GLY A 1 92 ? -13.947 -2.945 14.036 1.00 95.00 92 GLY A C 1
ATOM 687 O O . GLY A 1 92 ? -15.163 -3.144 14.029 1.00 95.00 92 GLY A O 1
ATOM 688 N N . ILE A 1 93 ? -13.091 -3.679 13.322 1.00 95.00 93 ILE A N 1
ATOM 689 C CA . ILE A 1 93 ? -13.454 -4.850 12.510 1.00 95.00 93 ILE A CA 1
ATOM 690 C C . ILE A 1 93 ? -12.552 -6.041 12.840 1.00 95.00 93 ILE A C 1
ATOM 692 O O . ILE A 1 93 ? -11.503 -5.883 13.452 1.00 95.00 93 ILE A O 1
ATOM 696 N N . GLU A 1 94 ? -12.934 -7.229 12.379 1.00 94.62 94 GLU A N 1
ATOM 697 C CA . GLU A 1 94 ? -12.107 -8.431 12.504 1.00 94.62 94 GLU A CA 1
ATOM 698 C C . GLU A 1 94 ? -10.991 -8.457 11.447 1.00 94.62 94 GLU A C 1
ATOM 700 O O . GLU A 1 94 ? -11.172 -7.988 10.321 1.00 94.62 94 GLU A O 1
ATOM 705 N N . VAL A 1 95 ? -9.851 -9.096 11.729 1.00 93.56 95 VAL A N 1
ATOM 706 C CA . VAL A 1 95 ? -8.777 -9.254 10.722 1.00 93.56 95 VAL A CA 1
ATOM 707 C C . VAL A 1 95 ? -9.278 -9.985 9.469 1.00 93.56 95 VAL A C 1
ATOM 709 O O . VAL A 1 95 ? -8.913 -9.644 8.342 1.00 93.56 95 VAL A O 1
ATOM 712 N N . THR A 1 96 ? -10.196 -10.941 9.631 1.00 92.94 96 THR A N 1
ATOM 713 C CA . THR A 1 96 ? -10.810 -11.677 8.509 1.00 92.94 96 THR A CA 1
ATOM 714 C C . THR A 1 96 ? -11.611 -10.777 7.558 1.00 92.94 96 THR A C 1
ATOM 716 O O . THR A 1 96 ? -11.717 -11.067 6.362 1.00 92.94 96 THR A O 1
ATOM 719 N N . ASP A 1 97 ? -12.109 -9.629 8.029 1.00 92.31 97 ASP A N 1
ATOM 720 C CA . ASP A 1 97 ? -12.803 -8.647 7.195 1.00 92.31 97 ASP A CA 1
ATOM 721 C C . ASP A 1 97 ? -11.878 -7.928 6.205 1.00 92.31 97 ASP A C 1
ATOM 723 O O . ASP A 1 97 ? -12.354 -7.361 5.205 1.00 92.31 97 ASP A O 1
ATOM 727 N N . LEU A 1 98 ? -10.567 -7.950 6.458 1.00 94.62 98 LEU A N 1
ATOM 728 C CA . LEU A 1 98 ? -9.553 -7.317 5.622 1.00 94.62 98 LEU A CA 1
ATOM 729 C C . LEU A 1 98 ? -9.208 -8.156 4.382 1.00 94.62 98 LEU A C 1
ATOM 731 O O . LEU A 1 98 ? -8.805 -7.595 3.363 1.00 94.62 98 LEU A O 1
ATOM 735 N N . THR A 1 99 ? -9.464 -9.468 4.377 1.00 92.75 99 THR A N 1
ATOM 736 C CA . THR A 1 99 ? -9.141 -10.357 3.241 1.00 92.75 99 THR A CA 1
ATOM 737 C C . THR A 1 99 ? -9.767 -9.887 1.920 1.00 92.75 99 THR A C 1
ATOM 739 O O . THR A 1 99 ? -9.115 -9.853 0.867 1.00 92.75 99 THR A O 1
ATOM 742 N N . GLY A 1 100 ? -11.033 -9.457 1.961 1.00 92.88 100 GLY A N 1
ATOM 743 C CA . GLY A 1 100 ? -11.719 -8.901 0.790 1.00 92.88 100 GLY A CA 1
ATOM 744 C C . GLY A 1 100 ? -11.136 -7.557 0.337 1.00 92.88 100 GLY A C 1
ATOM 745 O O . GLY A 1 100 ? -11.125 -7.243 -0.856 1.00 92.88 100 GLY A O 1
ATOM 746 N N . VAL A 1 101 ? -10.601 -6.774 1.276 1.00 95.62 101 VAL A N 1
ATOM 747 C CA . VAL A 1 101 ? -9.956 -5.488 0.997 1.00 95.62 101 VAL A CA 1
ATOM 748 C C . VAL A 1 101 ? -8.633 -5.703 0.275 1.00 95.62 101 VAL A C 1
ATOM 750 O O . VAL A 1 101 ? -8.411 -5.061 -0.754 1.00 95.62 101 VAL A O 1
ATOM 753 N N . TRP A 1 102 ? -7.809 -6.642 0.741 1.00 95.62 102 TRP A N 1
ATOM 754 C CA . TRP A 1 102 ? -6.541 -7.015 0.107 1.00 95.62 102 TRP A CA 1
ATOM 755 C C . TRP A 1 102 ? -6.747 -7.457 -1.336 1.00 95.62 102 TRP A C 1
ATOM 757 O O . TRP A 1 102 ? -6.115 -6.927 -2.251 1.00 95.62 102 TRP A O 1
ATOM 767 N N . SER A 1 103 ? -7.728 -8.329 -1.564 1.00 92.75 103 SER A N 1
ATOM 768 C CA . SER A 1 103 ? -8.102 -8.780 -2.908 1.00 92.75 103 SER A CA 1
ATOM 769 C C . SER A 1 103 ? -8.509 -7.611 -3.818 1.00 92.75 103 SER A C 1
ATOM 771 O O . SER A 1 103 ? -8.091 -7.528 -4.978 1.00 92.75 103 SER A O 1
ATOM 773 N N . GLY A 1 104 ? -9.295 -6.670 -3.287 1.00 94.19 104 GLY A N 1
ATOM 774 C CA . GLY A 1 104 ? -9.719 -5.469 -4.005 1.00 94.19 104 GLY A CA 1
ATOM 775 C C . GLY A 1 104 ? -8.560 -4.532 -4.357 1.00 94.19 104 GLY A C 1
ATOM 776 O O . GLY A 1 104 ? -8.480 -4.063 -5.496 1.00 94.19 104 GLY A O 1
ATOM 777 N N . LEU A 1 105 ? -7.648 -4.284 -3.413 1.00 95.56 105 LEU A N 1
ATOM 778 C CA . LEU A 1 105 ? -6.466 -3.441 -3.619 1.00 95.56 105 LEU A CA 1
ATOM 779 C C . LEU A 1 105 ? -5.522 -4.050 -4.659 1.00 95.56 105 LEU A C 1
ATOM 781 O O . LEU A 1 105 ? -5.145 -3.355 -5.603 1.00 95.56 105 LEU A O 1
ATOM 785 N N . THR A 1 106 ? -5.231 -5.349 -4.562 1.00 94.56 106 THR A N 1
ATOM 786 C CA . THR A 1 106 ? -4.401 -6.080 -5.532 1.00 94.56 106 THR A CA 1
ATOM 787 C C . THR A 1 106 ? -4.999 -6.028 -6.936 1.00 94.56 106 THR A C 1
ATOM 789 O O . THR A 1 106 ? -4.316 -5.693 -7.902 1.00 94.56 106 THR A O 1
ATOM 792 N N . ARG A 1 107 ? -6.308 -6.267 -7.089 1.00 95.44 107 ARG A N 1
ATOM 793 C CA . ARG A 1 107 ? -6.958 -6.144 -8.404 1.00 95.44 107 ARG A CA 1
ATOM 794 C C . ARG A 1 107 ? -6.866 -4.719 -8.947 1.00 95.44 107 ARG A C 1
ATOM 796 O O . ARG A 1 107 ? -6.650 -4.515 -10.145 1.00 95.44 107 ARG A O 1
ATOM 803 N N . ARG A 1 108 ? -7.050 -3.722 -8.079 1.00 95.94 108 ARG A N 1
ATOM 804 C CA . ARG A 1 108 ? -7.064 -2.320 -8.488 1.00 95.94 108 ARG A CA 1
ATOM 805 C C . ARG A 1 108 ? -5.685 -1.837 -8.914 1.00 95.94 108 ARG A C 1
ATOM 807 O O . ARG A 1 108 ? -5.610 -1.188 -9.955 1.00 95.94 108 ARG A O 1
ATOM 814 N N . ILE A 1 109 ? -4.627 -2.156 -8.168 1.00 96.00 109 ILE A N 1
ATOM 815 C CA . ILE A 1 109 ? -3.272 -1.741 -8.542 1.00 96.00 109 ILE A CA 1
ATOM 816 C C . ILE A 1 109 ? -2.880 -2.340 -9.892 1.00 96.00 109 ILE A C 1
ATOM 818 O O . ILE A 1 109 ? -2.501 -1.584 -10.778 1.00 96.00 109 ILE A O 1
ATOM 822 N N . ARG A 1 110 ? -3.135 -3.635 -10.113 1.00 96.06 110 ARG A N 1
ATOM 823 C CA . ARG A 1 110 ? -2.889 -4.309 -11.401 1.00 96.06 110 ARG A CA 1
ATOM 824 C C . ARG A 1 110 ? -3.647 -3.668 -12.561 1.00 96.06 110 ARG A C 1
ATOM 826 O O . ARG A 1 110 ? -3.119 -3.521 -13.655 1.00 96.06 110 ARG A O 1
ATOM 833 N N . THR A 1 111 ? -4.879 -3.218 -12.316 1.00 96.31 111 THR A N 1
ATOM 834 C CA . THR A 1 111 ? -5.671 -2.486 -13.321 1.00 96.31 111 THR A CA 1
ATOM 835 C C . THR A 1 111 ? -5.070 -1.114 -13.638 1.00 96.31 111 THR A C 1
ATOM 837 O O . THR A 1 111 ? -5.089 -0.675 -14.783 1.00 96.31 111 THR A O 1
ATOM 840 N N . VAL A 1 112 ? -4.571 -0.404 -12.626 1.00 96.19 112 VAL A N 1
ATOM 841 C CA . VAL A 1 112 ? -4.016 0.949 -12.776 1.00 96.19 112 VAL A CA 1
ATOM 842 C C . VAL A 1 112 ? -2.637 0.930 -13.435 1.00 96.19 112 VAL A C 1
ATOM 844 O O . VAL A 1 112 ? -2.329 1.835 -14.212 1.00 96.19 112 VAL A O 1
ATOM 847 N N . THR A 1 113 ? -1.817 -0.070 -13.121 1.00 93.94 113 THR A N 1
ATOM 848 C CA . THR A 1 113 ? -0.462 -0.225 -13.663 1.00 93.94 113 THR A CA 1
ATOM 849 C C . THR A 1 113 ? -0.443 -0.981 -14.986 1.00 93.94 113 THR A C 1
ATOM 851 O O . THR A 1 113 ? 0.490 -0.804 -15.760 1.00 93.94 113 THR A O 1
ATOM 854 N N . GLY A 1 114 ? -1.458 -1.806 -15.259 1.00 94.12 114 GLY A N 1
ATOM 855 C CA . GLY A 1 114 ? -1.470 -2.718 -16.402 1.00 94.12 114 GLY A CA 1
ATOM 856 C C . GLY A 1 114 ? -0.546 -3.928 -16.230 1.00 94.12 114 GLY A C 1
ATOM 857 O O . GLY A 1 114 ? -0.336 -4.658 -17.192 1.00 94.12 114 GLY A O 1
ATOM 858 N N . SER A 1 115 ? 0.001 -4.149 -15.030 1.00 92.88 115 SER A N 1
ATOM 859 C CA . SER A 1 115 ? 0.900 -5.265 -14.722 1.00 92.88 115 SER A CA 1
ATOM 860 C C . SER A 1 115 ? 0.189 -6.309 -13.863 1.00 92.88 115 SER A C 1
ATOM 862 O O . SER A 1 115 ? -0.423 -5.961 -12.852 1.00 92.88 115 SER A O 1
ATOM 864 N N . SER A 1 116 ? 0.276 -7.589 -14.242 1.00 92.38 116 SER A N 1
ATOM 865 C CA . SER A 1 116 ? -0.239 -8.719 -13.452 1.00 92.38 116 SER A CA 1
ATOM 866 C C . SER A 1 116 ? 0.529 -8.938 -12.158 1.00 92.38 116 SER A C 1
ATOM 868 O O . SER A 1 116 ? -0.033 -9.471 -11.204 1.00 92.38 116 SER A O 1
ATOM 870 N N . ASP A 1 117 ? 1.778 -8.493 -12.121 1.00 90.38 117 ASP A N 1
ATOM 871 C CA . ASP A 1 117 ? 2.699 -8.773 -11.025 1.00 90.38 117 ASP A CA 1
ATOM 872 C C . ASP A 1 117 ? 2.700 -7.631 -10.009 1.00 90.38 117 ASP A C 1
ATOM 874 O O . ASP A 1 117 ? 3.313 -7.736 -8.958 1.00 90.38 117 ASP A O 1
ATOM 878 N N . ALA A 1 118 ? 1.955 -6.553 -10.276 1.00 92.94 118 ALA A N 1
ATOM 879 C CA . ALA A 1 118 ? 1.854 -5.432 -9.359 1.00 92.94 118 ALA A CA 1
ATOM 880 C C . ALA A 1 118 ? 1.149 -5.818 -8.047 1.00 92.94 118 ALA A C 1
ATOM 882 O O . ALA A 1 118 ? 0.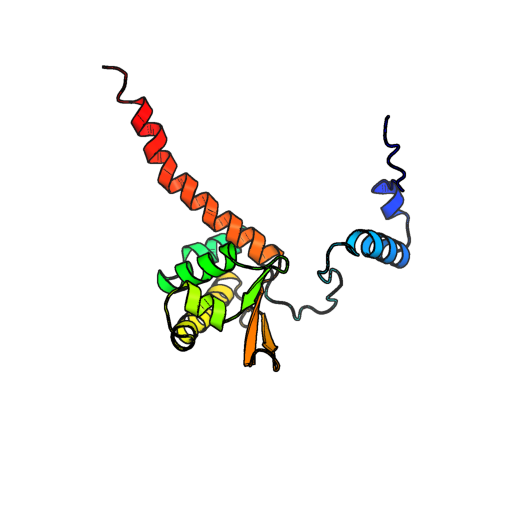077 -6.443 -8.045 1.00 92.94 118 ALA A O 1
ATOM 883 N N . TYR A 1 119 ? 1.722 -5.360 -6.936 1.00 93.12 119 TYR A N 1
ATOM 884 C CA . TYR A 1 119 ? 1.182 -5.470 -5.585 1.00 93.12 119 TYR A CA 1
ATOM 885 C C . TYR A 1 119 ? 1.458 -4.183 -4.806 1.00 93.12 119 TYR A C 1
ATOM 887 O O . TYR A 1 119 ? 2.498 -3.551 -4.958 1.00 93.12 119 TYR A O 1
ATOM 895 N N . LEU A 1 120 ? 0.479 -3.759 -4.004 1.00 94.31 120 LEU A N 1
ATOM 896 C CA . LEU A 1 120 ? 0.551 -2.492 -3.268 1.00 94.31 120 LEU A CA 1
ATOM 897 C C . LEU A 1 120 ? 1.327 -2.624 -1.953 1.00 94.31 120 LEU A C 1
ATOM 899 O O . LEU A 1 120 ? 1.943 -1.660 -1.509 1.00 94.31 120 LEU A O 1
ATOM 903 N N . ILE A 1 121 ? 1.228 -3.798 -1.328 1.00 94.00 121 ILE A N 1
ATOM 904 C CA . ILE A 1 121 ? 1.674 -4.057 0.039 1.00 94.00 121 ILE A CA 1
ATOM 905 C C . ILE A 1 121 ? 2.534 -5.316 0.008 1.00 94.00 121 ILE A C 1
ATOM 907 O O . ILE A 1 121 ? 2.057 -6.366 -0.429 1.00 94.00 121 ILE A O 1
ATOM 911 N N . SER A 1 122 ? 3.788 -5.198 0.431 1.00 92.19 122 SER A N 1
ATOM 912 C CA . SER A 1 122 ? 4.627 -6.342 0.785 1.00 92.19 122 SER A CA 1
ATOM 913 C C . SER A 1 122 ? 4.266 -6.797 2.190 1.00 92.19 122 SER A C 1
ATOM 915 O O . SER A 1 122 ? 4.117 -5.959 3.079 1.00 92.19 122 SER A O 1
ATOM 917 N N . TRP A 1 123 ? 4.150 -8.105 2.384 1.00 91.81 123 TRP A N 1
ATOM 918 C CA . TRP A 1 123 ? 3.789 -8.698 3.666 1.00 91.81 123 TRP A CA 1
ATOM 919 C C . TRP A 1 123 ? 4.962 -9.488 4.230 1.00 91.81 123 TRP A C 1
ATOM 921 O O . TRP A 1 123 ? 5.575 -10.270 3.504 1.00 91.81 123 TRP A O 1
ATOM 931 N N . ALA A 1 124 ? 5.227 -9.317 5.519 1.00 92.81 124 ALA A N 1
ATOM 932 C CA . ALA A 1 124 ? 6.148 -10.138 6.290 1.00 92.81 124 ALA A CA 1
ATOM 933 C C . ALA A 1 124 ? 5.411 -10.683 7.515 1.00 92.81 124 ALA A C 1
ATOM 935 O O . ALA A 1 124 ? 4.663 -9.953 8.159 1.00 92.81 124 ALA A O 1
ATOM 936 N N . TRP A 1 125 ? 5.580 -11.971 7.802 1.00 91.94 125 TRP A N 1
ATOM 937 C CA . TRP A 1 125 ? 5.081 -12.567 9.039 1.00 91.94 125 TRP A CA 1
ATOM 938 C C . TRP A 1 125 ? 6.084 -12.317 10.162 1.00 91.94 125 TRP A C 1
ATOM 940 O O . TRP A 1 125 ? 7.286 -12.479 9.944 1.00 91.94 125 TRP A O 1
ATOM 950 N N . ASP A 1 126 ? 5.590 -11.947 11.338 1.00 92.69 126 ASP A N 1
ATOM 951 C CA . ASP A 1 126 ? 6.386 -11.788 12.549 1.00 92.69 126 ASP A CA 1
ATOM 952 C C . ASP A 1 126 ? 6.013 -12.870 13.566 1.00 92.69 126 ASP A C 1
ATOM 954 O O . ASP A 1 126 ? 4.877 -12.940 14.043 1.00 92.69 126 ASP A O 1
ATOM 958 N N . ASP A 1 127 ? 6.978 -13.731 13.893 1.00 92.88 127 ASP A N 1
ATOM 959 C CA . ASP A 1 127 ? 6.760 -14.859 14.799 1.00 92.88 127 ASP A CA 1
ATOM 960 C C . ASP A 1 127 ? 6.576 -14.431 16.262 1.00 92.88 127 ASP A C 1
ATOM 962 O O . ASP A 1 127 ? 5.925 -15.145 17.025 1.00 92.88 127 ASP A O 1
ATOM 966 N N . GLU A 1 128 ? 7.111 -13.286 16.688 1.00 94.31 128 GLU A N 1
ATOM 967 C CA . GLU A 1 128 ? 6.974 -12.834 18.077 1.00 94.31 128 GLU A CA 1
ATOM 968 C C . GLU A 1 128 ? 5.588 -12.238 18.328 1.00 94.31 128 GLU A C 1
ATOM 970 O O . GLU A 1 128 ? 4.954 -12.518 19.349 1.00 94.31 128 GLU A O 1
ATOM 975 N N . ARG A 1 129 ? 5.096 -11.444 17.375 1.00 92.00 129 ARG A N 1
ATOM 976 C CA . ARG A 1 129 ? 3.769 -10.822 17.413 1.00 92.00 129 ARG A CA 1
ATOM 977 C C . ARG A 1 129 ? 2.659 -11.751 16.948 1.00 92.00 129 ARG A C 1
ATOM 979 O O . ARG A 1 129 ? 1.505 -11.479 17.263 1.00 92.00 129 ARG A O 1
ATOM 986 N N . GLN A 1 130 ? 2.999 -12.829 16.238 1.00 95.50 130 GLN A N 1
ATOM 987 C CA . GLN A 1 130 ? 2.032 -13.702 15.570 1.00 95.50 130 GLN A CA 1
ATOM 988 C C . GLN A 1 130 ? 1.087 -12.894 14.660 1.00 95.50 130 GLN A C 1
ATOM 990 O O . GLN A 1 130 ? -0.120 -13.130 14.638 1.00 95.50 130 GLN A O 1
ATOM 995 N N . ASP A 1 131 ? 1.643 -11.922 13.928 1.00 94.38 131 ASP A N 1
ATOM 996 C CA . ASP A 1 131 ? 0.895 -11.019 13.049 1.00 94.38 131 ASP A CA 1
ATOM 997 C C . ASP A 1 131 ? 1.668 -10.721 11.751 1.00 94.38 131 ASP A C 1
ATOM 999 O O . ASP A 1 131 ? 2.884 -10.901 11.650 1.00 94.38 131 ASP A O 1
ATOM 1003 N N . TYR A 1 132 ? 0.949 -10.249 10.734 1.00 92.69 132 TYR A N 1
ATOM 1004 C CA . TYR A 1 132 ? 1.516 -9.767 9.484 1.00 92.69 132 TYR A CA 1
ATOM 1005 C C . TYR A 1 132 ? 1.809 -8.269 9.534 1.00 92.69 132 TYR A C 1
ATOM 1007 O O . TYR A 1 132 ? 0.913 -7.443 9.731 1.00 92.69 132 TYR A O 1
ATOM 1015 N N . TYR A 1 133 ? 3.050 -7.925 9.202 1.00 92.94 133 TYR A N 1
ATOM 1016 C CA . TYR A 1 133 ? 3.469 -6.565 8.910 1.00 92.94 133 TYR A CA 1
ATOM 1017 C C . TYR A 1 133 ? 3.322 -6.259 7.419 1.00 92.94 133 TYR A C 1
ATOM 1019 O O . TYR A 1 133 ? 3.900 -6.937 6.563 1.00 92.94 133 TYR A O 1
ATOM 1027 N N . GLY A 1 134 ? 2.542 -5.231 7.096 1.00 93.00 134 GLY A N 1
ATOM 1028 C CA . GLY A 1 134 ? 2.367 -4.724 5.740 1.00 93.00 134 GLY A CA 1
ATOM 1029 C C . GLY A 1 134 ? 3.199 -3.469 5.506 1.00 93.00 134 GLY A C 1
ATOM 1030 O O . GLY A 1 134 ? 3.124 -2.531 6.292 1.00 93.00 134 GLY A O 1
ATOM 1031 N N . ARG A 1 135 ? 3.936 -3.401 4.393 1.00 92.38 135 ARG A N 1
ATOM 1032 C CA . ARG A 1 135 ? 4.691 -2.203 3.982 1.00 92.38 135 ARG A CA 1
ATOM 1033 C C . ARG A 1 135 ? 4.351 -1.783 2.556 1.00 92.38 135 ARG A C 1
ATOM 1035 O O . ARG A 1 135 ? 4.189 -2.614 1.664 1.00 92.38 135 ARG A O 1
ATOM 1042 N N . MET A 1 136 ? 4.239 -0.475 2.336 1.00 92.06 136 MET A N 1
ATOM 1043 C CA . MET A 1 136 ? 4.068 0.118 1.008 1.00 92.06 136 MET A CA 1
ATOM 1044 C C . MET A 1 136 ? 5.384 0.702 0.501 1.00 92.06 136 MET A C 1
ATOM 1046 O O . MET A 1 136 ? 6.207 1.164 1.285 1.00 92.06 136 MET A O 1
ATOM 1050 N N . HIS A 1 137 ? 5.544 0.776 -0.823 1.00 91.75 137 HIS A N 1
ATOM 1051 C CA . HIS A 1 137 ? 6.652 1.533 -1.404 1.00 91.75 137 HIS A CA 1
ATOM 1052 C C . HIS A 1 137 ? 6.572 3.000 -0.959 1.00 91.75 137 HIS A C 1
ATOM 1054 O O . HIS A 1 137 ? 5.496 3.606 -1.021 1.00 91.75 137 HIS A O 1
ATOM 1060 N N . GLN A 1 138 ? 7.698 3.591 -0.551 1.00 89.31 138 GLN A N 1
ATOM 1061 C CA . GLN A 1 138 ? 7.725 4.920 0.066 1.00 89.31 138 GLN A CA 1
ATOM 1062 C C . GLN A 1 138 ? 7.135 6.008 -0.851 1.00 89.31 138 GLN A C 1
ATOM 1064 O O . GLN A 1 138 ? 6.341 6.851 -0.418 1.00 89.31 138 GLN A O 1
ATOM 1069 N N . THR A 1 139 ? 7.464 5.974 -2.144 1.00 89.56 139 THR A N 1
ATOM 1070 C CA . THR A 1 139 ? 6.903 6.901 -3.142 1.00 89.56 139 THR A CA 1
ATOM 1071 C C . THR A 1 139 ? 5.400 6.689 -3.322 1.00 89.56 139 THR A C 1
ATOM 1073 O O . THR A 1 139 ? 4.634 7.657 -3.335 1.00 89.56 139 THR A O 1
ATOM 1076 N N . THR A 1 140 ? 4.943 5.435 -3.372 1.00 92.75 140 THR A N 1
ATOM 1077 C CA . THR A 1 140 ? 3.516 5.098 -3.466 1.00 92.75 140 THR A CA 1
ATOM 1078 C C . THR A 1 140 ? 2.746 5.592 -2.247 1.00 92.75 140 THR A C 1
ATOM 1080 O O . THR A 1 140 ? 1.674 6.182 -2.401 1.00 92.75 140 THR A O 1
ATOM 1083 N N . PHE A 1 141 ? 3.299 5.414 -1.046 1.00 92.00 141 PHE A N 1
ATOM 1084 C CA . PHE A 1 141 ? 2.731 5.910 0.204 1.00 92.00 141 PHE A CA 1
ATOM 1085 C C . PHE A 1 141 ? 2.557 7.437 0.167 1.00 92.00 141 PHE A C 1
ATOM 1087 O O . PHE A 1 141 ? 1.444 7.945 0.342 1.00 92.00 141 PHE A O 1
ATOM 1094 N N . LYS A 1 142 ? 3.626 8.175 -0.168 1.00 90.44 142 LYS A N 1
ATOM 1095 C CA . LYS A 1 142 ? 3.618 9.645 -0.302 1.00 90.44 142 LYS A CA 1
ATOM 1096 C C . LYS A 1 142 ? 2.584 10.121 -1.329 1.00 90.44 142 LYS A C 1
ATOM 1098 O O . LYS A 1 142 ? 1.779 11.010 -1.035 1.00 90.44 142 LYS A O 1
ATOM 1103 N N . ASN A 1 143 ? 2.550 9.499 -2.505 1.00 92.25 143 ASN A N 1
ATOM 1104 C CA . ASN A 1 143 ? 1.623 9.860 -3.577 1.00 92.25 143 ASN A CA 1
ATOM 1105 C C . ASN A 1 143 ? 0.161 9.555 -3.212 1.00 92.25 143 ASN A C 1
ATOM 1107 O O . ASN A 1 143 ? -0.717 10.383 -3.460 1.00 92.25 143 ASN A O 1
ATOM 1111 N N . CYS A 1 144 ? -0.120 8.422 -2.560 1.00 92.31 144 CYS A N 1
ATOM 1112 C CA . CYS A 1 144 ? -1.467 8.099 -2.078 1.00 92.31 144 CYS A CA 1
ATOM 1113 C C . CYS A 1 144 ? -1.929 9.077 -0.990 1.00 92.31 144 CYS A C 1
ATOM 1115 O O . CYS A 1 144 ? -3.077 9.533 -1.013 1.00 92.31 144 CYS A O 1
ATOM 1117 N N . LYS A 1 145 ? -1.031 9.449 -0.070 1.00 90.12 145 LYS A N 1
ATOM 1118 C CA . LYS A 1 145 ? -1.301 10.444 0.974 1.00 90.12 145 LYS A CA 1
ATOM 1119 C C . LYS A 1 145 ? -1.658 11.798 0.359 1.00 90.12 145 LYS A C 1
ATOM 1121 O O . LYS A 1 145 ? -2.677 12.378 0.733 1.00 90.12 145 LYS A O 1
ATOM 1126 N N . LYS A 1 146 ? -0.908 12.258 -0.648 1.00 87.56 146 LYS A N 1
ATOM 1127 C CA . LYS A 1 146 ? -1.204 13.494 -1.394 1.00 87.56 146 LYS A CA 1
ATOM 1128 C C . LYS A 1 146 ? -2.554 13.435 -2.120 1.00 87.56 146 LYS A C 1
ATOM 1130 O O . LYS A 1 146 ? -3.400 14.301 -1.898 1.00 87.56 146 LYS A O 1
ATOM 1135 N N . ALA A 1 147 ? -2.792 12.382 -2.904 1.00 88.00 147 ALA A N 1
ATOM 1136 C CA . ALA A 1 147 ? -4.032 12.197 -3.666 1.00 88.00 147 ALA A CA 1
ATOM 1137 C C . ALA A 1 147 ? -5.290 12.176 -2.775 1.00 88.00 147 ALA A C 1
ATOM 1139 O O . ALA A 1 147 ? -6.384 12.558 -3.199 1.00 88.00 147 ALA A O 1
ATOM 1140 N N . ARG A 1 148 ? -5.151 11.745 -1.514 1.00 75.25 148 ARG A N 1
ATOM 1141 C CA . ARG A 1 148 ? -6.220 11.814 -0.512 1.00 75.25 148 ARG A CA 1
ATOM 1142 C C . ARG A 1 148 ? -6.536 13.254 -0.093 1.00 75.25 148 ARG A C 1
ATOM 1144 O O . ARG A 1 148 ? -7.712 13.605 -0.003 1.00 75.25 148 ARG A O 1
ATOM 1151 N N . PHE A 1 149 ? -5.520 14.075 0.179 1.00 63.38 149 PHE A N 1
ATOM 1152 C CA . PHE A 1 149 ? -5.701 15.438 0.698 1.00 63.38 149 PHE A CA 1
ATOM 11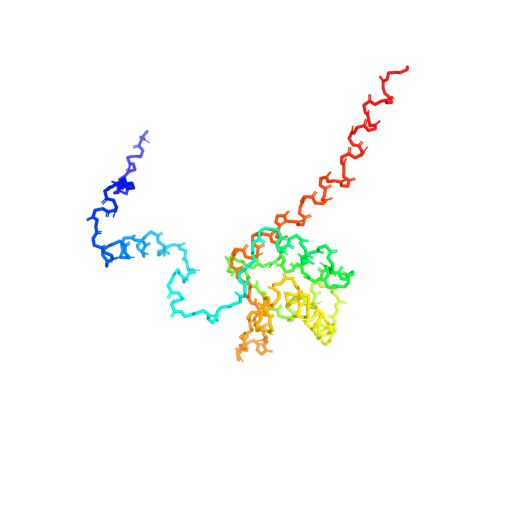53 C C . PHE A 1 149 ? -6.225 16.426 -0.349 1.00 63.38 149 PHE A C 1
ATOM 1155 O O . PHE A 1 149 ? -7.024 17.298 -0.009 1.00 63.38 149 PHE A O 1
ATOM 1162 N N . GLU A 1 150 ? -5.894 16.251 -1.628 1.00 57.91 150 GLU A N 1
ATOM 1163 C CA . GLU A 1 150 ? -6.432 17.095 -2.709 1.00 57.91 150 GLU A CA 1
ATOM 1164 C C . GLU A 1 150 ? -7.967 16.995 -2.830 1.00 57.91 150 GLU A C 1
ATOM 1166 O O . GLU A 1 150 ? -8.640 17.956 -3.211 1.00 57.91 150 GLU A O 1
ATOM 1171 N N . ARG A 1 151 ? -8.569 15.880 -2.391 1.00 55.94 151 ARG A N 1
ATOM 1172 C CA . ARG A 1 151 ? -10.032 15.755 -2.287 1.00 55.94 151 ARG A CA 1
ATOM 1173 C C . ARG A 1 151 ? -10.652 16.499 -1.111 1.00 55.94 151 ARG A C 1
ATOM 1175 O O . ARG A 1 151 ? -11.804 16.904 -1.240 1.00 55.94 151 ARG A O 1
ATOM 1182 N N . ALA A 1 152 ? -9.938 16.692 -0.001 1.00 49.84 152 ALA A N 1
ATOM 1183 C CA . ALA A 1 152 ? -10.445 17.548 1.069 1.00 49.84 152 ALA A CA 1
ATOM 1184 C C . ALA A 1 152 ? -10.612 18.975 0.525 1.00 49.84 152 ALA A C 1
ATOM 1186 O O . ALA A 1 152 ? -11.697 19.543 0.605 1.00 49.84 152 ALA A O 1
ATOM 1187 N N . PHE A 1 153 ? -9.602 19.500 -0.173 1.00 44.72 153 PHE A N 1
ATOM 1188 C CA . PHE A 1 153 ? -9.671 20.834 -0.774 1.00 44.72 153 PHE A CA 1
ATOM 1189 C C . PHE A 1 153 ? -10.789 20.980 -1.817 1.00 44.72 153 PHE A C 1
ATOM 1191 O O . PHE A 1 153 ? -11.526 21.962 -1.768 1.00 44.72 153 PHE A O 1
ATOM 1198 N N . HIS A 1 154 ? -11.007 19.999 -2.698 1.00 47.69 154 HIS A N 1
ATOM 1199 C CA . HIS A 1 154 ? -12.106 20.070 -3.675 1.00 47.69 154 HIS A CA 1
ATOM 1200 C C . HIS A 1 154 ? -13.512 19.906 -3.074 1.00 47.69 154 HIS A C 1
ATOM 1202 O O . HIS A 1 154 ? -14.476 20.366 -3.683 1.00 47.69 154 HIS A O 1
ATOM 1208 N N . HIS A 1 155 ? -13.652 19.292 -1.894 1.00 46.19 155 HIS A N 1
ATOM 1209 C CA . HIS A 1 155 ? -14.936 19.224 -1.185 1.00 46.19 155 HIS A CA 1
ATOM 1210 C C . HIS A 1 155 ? -15.209 20.478 -0.331 1.00 46.19 155 HIS A C 1
ATOM 1212 O O . HIS A 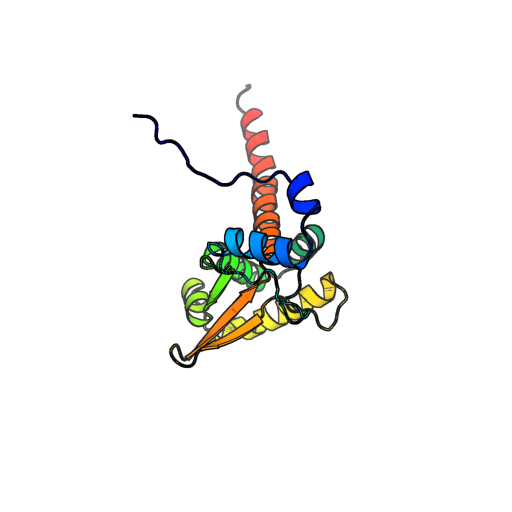1 155 ? -16.367 20.806 -0.091 1.00 46.19 155 HIS A O 1
ATOM 1218 N N . TYR A 1 156 ? -14.166 21.219 0.069 1.00 41.16 156 TYR A N 1
ATOM 1219 C CA . TYR A 1 156 ? -14.283 22.464 0.845 1.00 41.16 156 TYR A CA 1
ATOM 1220 C C . TYR A 1 156 ? -14.215 23.755 0.007 1.00 41.16 156 TYR A C 1
ATOM 1222 O O . TYR A 1 156 ? -14.662 24.802 0.474 1.00 41.16 156 TYR A O 1
ATOM 1230 N N . LEU A 1 157 ? -13.734 23.711 -1.240 1.00 44.19 157 LEU A N 1
ATOM 1231 C CA . LEU A 1 157 ? -13.737 24.863 -2.156 1.00 44.19 157 LEU A CA 1
ATOM 1232 C C . LEU A 1 157 ? -15.140 25.433 -2.457 1.00 44.19 157 LEU A C 1
ATOM 1234 O O . LEU A 1 157 ? -15.261 26.659 -2.500 1.00 44.19 157 LEU A O 1
ATOM 1238 N N . PRO A 1 158 ? -16.220 24.629 -2.574 1.00 47.28 158 PRO A N 1
ATOM 1239 C CA . PRO A 1 158 ? -17.564 25.191 -2.672 1.00 47.28 158 PRO A CA 1
ATOM 1240 C C . PRO A 1 158 ? -17.983 25.913 -1.383 1.00 47.28 158 PRO A C 1
ATOM 1242 O O . PRO A 1 158 ? -18.718 26.885 -1.440 1.00 47.28 158 PRO A O 1
ATOM 1245 N N . LEU A 1 159 ? -17.508 25.501 -0.206 1.00 44.34 159 LEU A N 1
ATOM 1246 C CA . LEU A 1 159 ? -17.957 26.089 1.063 1.00 44.34 159 LEU A CA 1
ATOM 1247 C C . LEU A 1 159 ? -17.283 27.432 1.380 1.00 44.34 159 LEU A C 1
ATOM 1249 O O . LEU A 1 159 ? -17.907 28.301 1.987 1.00 44.34 159 LEU A O 1
ATOM 1253 N N . ILE A 1 160 ? -16.040 27.639 0.937 1.00 48.75 160 ILE A N 1
ATOM 1254 C CA . ILE A 1 160 ? -15.330 28.911 1.153 1.00 48.75 160 ILE A CA 1
ATOM 1255 C C . ILE A 1 160 ? -15.848 29.998 0.199 1.00 48.75 160 ILE A C 1
ATOM 1257 O O . ILE A 1 160 ? -16.013 31.143 0.615 1.00 48.75 160 ILE A O 1
ATOM 1261 N N . LEU A 1 161 ? -16.189 29.647 -1.046 1.00 46.06 161 LEU A N 1
ATOM 1262 C CA . LEU A 1 161 ? -16.721 30.616 -2.013 1.00 46.06 161 LEU A CA 1
ATOM 1263 C C . LEU A 1 161 ? -18.172 31.030 -1.718 1.00 46.06 161 LEU A C 1
ATOM 1265 O O . LEU A 1 161 ? -18.532 32.175 -1.974 1.00 46.06 161 LEU A O 1
ATOM 1269 N N . TYR A 1 162 ? -18.991 30.167 -1.106 1.00 44.50 162 TYR A N 1
ATOM 1270 C CA . TYR A 1 162 ? -20.360 30.540 -0.720 1.00 44.50 162 TYR A CA 1
ATOM 1271 C C . TYR A 1 162 ? -20.426 31.452 0.514 1.00 44.50 162 TYR A C 1
ATOM 1273 O O . TYR A 1 162 ? -21.357 32.247 0.636 1.00 44.50 162 TYR A O 1
ATOM 1281 N N . ARG A 1 163 ? -19.434 31.409 1.415 1.00 40.75 163 ARG A N 1
ATOM 1282 C CA . ARG A 1 163 ? -19.426 32.267 2.614 1.00 40.75 163 ARG A CA 1
ATOM 1283 C C . ARG A 1 163 ? -19.076 33.730 2.314 1.00 40.75 163 ARG A C 1
ATOM 1285 O O . ARG A 1 163 ? -19.336 34.588 3.151 1.00 40.75 163 ARG A O 1
ATOM 1292 N N . HIS A 1 164 ? -18.527 34.027 1.133 1.00 46.16 164 HIS A N 1
ATOM 1293 C CA . HIS A 1 164 ? -18.227 35.402 0.718 1.00 46.16 164 HIS A CA 1
ATOM 1294 C C . HIS A 1 164 ? -19.345 36.080 -0.087 1.00 46.16 164 HIS A C 1
ATOM 1296 O O . HIS A 1 164 ? -19.323 37.297 -0.222 1.00 46.16 164 HIS A O 1
ATOM 1302 N N . TYR A 1 165 ? -20.355 35.332 -0.542 1.00 46.81 165 TYR A N 1
ATOM 1303 C CA . TYR A 1 165 ? -21.513 35.893 -1.252 1.00 46.81 165 TYR A CA 1
ATOM 1304 C C . TYR A 1 165 ? -22.714 36.231 -0.351 1.00 46.81 165 TYR A C 1
ATOM 1306 O O . TYR A 1 165 ? -23.660 36.835 -0.831 1.00 46.81 165 TYR A O 1
ATOM 1314 N N . PHE A 1 166 ? -22.681 35.890 0.943 1.00 49.62 166 PHE A N 1
ATOM 1315 C CA . PHE A 1 166 ? -23.800 36.107 1.883 1.00 49.62 166 PHE A CA 1
ATOM 1316 C C . PHE A 1 166 ? -23.557 37.205 2.940 1.00 49.62 166 PHE A C 1
ATOM 1318 O O . PHE A 1 166 ? -24.285 37.281 3.924 1.00 49.62 166 PHE A O 1
ATOM 1325 N N . TYR A 1 167 ? -22.540 38.055 2.758 1.00 49.47 167 TYR A N 1
ATOM 1326 C CA . TYR A 1 167 ? -22.263 39.219 3.626 1.00 49.47 167 TYR A CA 1
ATOM 1327 C C . TYR A 1 167 ? -22.217 40.550 2.852 1.00 49.47 167 TYR A C 1
ATOM 1329 O O . TYR A 1 167 ? -21.584 41.511 3.286 1.00 49.47 167 TYR A O 1
ATOM 1337 N N . LEU A 1 168 ? -22.885 40.601 1.700 1.00 51.03 168 LEU A N 1
ATOM 1338 C CA . LEU A 1 168 ? -23.158 41.825 0.949 1.00 51.03 168 LEU A CA 1
ATOM 1339 C C . LEU A 1 168 ? -24.653 41.864 0.614 1.00 51.03 168 LEU A C 1
ATOM 1341 O O . LEU A 1 168 ? -25.022 41.734 -0.545 1.00 51.03 168 LEU A O 1
ATOM 1345 N N . ASP A 1 169 ? -25.480 41.985 1.649 1.00 45.84 169 ASP A N 1
ATOM 1346 C CA . ASP A 1 169 ? -26.829 42.562 1.597 1.00 45.84 169 ASP A CA 1
ATOM 1347 C C . ASP A 1 169 ? -27.056 43.346 2.898 1.00 45.84 169 ASP A C 1
ATOM 1349 O O . ASP A 1 169 ? -26.758 42.785 3.983 1.00 45.84 169 ASP A O 1
#